Protein AF-A0AAV9Z6P8-F1 (afdb_monomer)

Structure (mmCIF, N/CA/C/O backbone):
data_AF-A0AAV9Z6P8-F1
#
_entry.id   AF-A0AAV9Z6P8-F1
#
loop_
_atom_site.group_PDB
_atom_site.id
_atom_site.type_symbol
_atom_site.label_atom_id
_atom_site.label_alt_id
_atom_site.label_comp_id
_atom_site.label_asym_id
_atom_site.label_entity_id
_atom_site.label_seq_id
_atom_site.pdbx_PDB_ins_code
_atom_site.Cartn_x
_atom_site.Cartn_y
_atom_site.Cartn_z
_atom_site.occupancy
_atom_site.B_iso_or_equiv
_atom_site.auth_seq_id
_atom_site.auth_comp_id
_atom_site.auth_asym_id
_atom_site.auth_atom_id
_atom_site.pdbx_PDB_model_num
ATOM 1 N N . MET A 1 1 ? 84.565 -21.791 -7.254 1.00 45.88 1 MET A N 1
ATOM 2 C CA . MET A 1 1 ? 83.279 -21.639 -7.971 1.00 45.88 1 MET A CA 1
ATOM 3 C C . MET A 1 1 ? 82.203 -22.274 -7.109 1.00 45.88 1 MET A C 1
ATOM 5 O O . MET A 1 1 ? 82.264 -23.477 -6.904 1.00 45.88 1 MET A O 1
ATOM 9 N N . ALA A 1 2 ? 81.312 -21.475 -6.521 1.00 50.41 2 ALA A N 1
ATOM 10 C CA . ALA A 1 2 ? 80.210 -21.959 -5.685 1.00 50.41 2 ALA A CA 1
ATOM 11 C C . ALA A 1 2 ? 78.886 -21.803 -6.459 1.00 50.41 2 ALA A C 1
ATOM 13 O O . ALA A 1 2 ? 78.699 -20.752 -7.077 1.00 50.41 2 ALA A O 1
ATOM 14 N N . PRO A 1 3 ? 77.992 -22.809 -6.476 1.00 61.09 3 PRO A N 1
ATOM 15 C CA . PRO A 1 3 ? 76.691 -22.685 -7.125 1.00 61.09 3 PRO A CA 1
ATOM 16 C C . PRO A 1 3 ? 75.755 -21.805 -6.281 1.00 61.09 3 PRO A C 1
ATOM 18 O O . PRO A 1 3 ? 75.630 -21.996 -5.072 1.00 61.09 3 PRO A O 1
ATOM 21 N N . GLY A 1 4 ? 75.134 -20.811 -6.922 1.00 62.66 4 GLY A N 1
ATOM 22 C CA . GLY A 1 4 ? 74.198 -19.881 -6.288 1.00 62.66 4 GLY A CA 1
ATOM 23 C C . GLY A 1 4 ? 72.867 -20.543 -5.896 1.00 62.66 4 GLY A C 1
ATOM 24 O O . GLY A 1 4 ? 72.496 -21.565 -6.478 1.00 62.66 4 GLY A O 1
ATOM 25 N N . PRO A 1 5 ? 72.141 -19.980 -4.912 1.00 63.19 5 PRO A N 1
ATOM 26 C CA . PRO A 1 5 ? 70.903 -20.560 -4.406 1.00 63.19 5 PRO A CA 1
ATOM 27 C C . PRO A 1 5 ? 69.799 -20.519 -5.471 1.00 63.19 5 PRO A C 1
ATOM 29 O O . PRO A 1 5 ? 69.531 -19.484 -6.081 1.00 63.19 5 PRO A O 1
ATOM 32 N N . GLY A 1 6 ? 69.167 -21.673 -5.696 1.00 57.84 6 GLY A N 1
ATOM 33 C CA . GLY A 1 6 ? 68.051 -21.832 -6.621 1.00 57.84 6 GLY A CA 1
ATOM 34 C C . GLY A 1 6 ? 66.805 -21.094 -6.134 1.00 57.84 6 GLY A C 1
ATOM 35 O O . GLY A 1 6 ? 66.350 -21.295 -5.010 1.00 57.84 6 GLY A O 1
ATOM 36 N N . TYR A 1 7 ? 66.236 -20.258 -6.999 1.00 61.47 7 TYR A N 1
ATOM 37 C CA . TYR A 1 7 ? 64.925 -19.655 -6.789 1.00 61.47 7 TYR A CA 1
ATOM 38 C C . TYR A 1 7 ? 63.840 -20.716 -7.008 1.00 61.47 7 TYR A C 1
ATOM 40 O O . TYR A 1 7 ? 63.589 -21.130 -8.139 1.00 61.47 7 TYR A O 1
ATOM 48 N N . ALA A 1 8 ? 63.190 -21.158 -5.931 1.00 68.19 8 ALA A N 1
ATOM 49 C CA . ALA A 1 8 ? 61.944 -21.909 -6.032 1.00 68.19 8 ALA A CA 1
ATOM 50 C C . ALA A 1 8 ? 60.782 -20.927 -6.298 1.00 68.19 8 ALA A C 1
ATOM 52 O O . ALA A 1 8 ? 60.693 -19.902 -5.615 1.00 68.19 8 ALA A O 1
ATOM 53 N N . PRO A 1 9 ? 59.897 -21.196 -7.275 1.00 69.88 9 PRO A N 1
ATOM 54 C CA . PRO A 1 9 ? 58.762 -20.326 -7.557 1.00 69.88 9 PRO A CA 1
ATOM 55 C C . PRO A 1 9 ? 57.730 -20.362 -6.414 1.00 69.88 9 PRO A C 1
ATOM 57 O O . PRO A 1 9 ? 57.556 -21.402 -5.770 1.00 69.88 9 PRO A O 1
ATOM 60 N N . PRO A 1 10 ? 57.019 -19.248 -6.160 1.00 62.16 10 PRO A N 1
ATOM 61 C CA . PRO A 1 10 ? 56.003 -19.185 -5.119 1.00 62.16 10 PRO A CA 1
ATOM 62 C C . PRO A 1 10 ? 54.834 -20.121 -5.443 1.00 62.16 10 PRO A C 1
ATOM 64 O O . PRO A 1 10 ? 54.220 -20.047 -6.508 1.00 62.16 10 PRO A O 1
ATOM 67 N N . GLN A 1 11 ? 54.521 -21.001 -4.494 1.00 59.66 11 GLN A N 1
ATOM 68 C CA . GLN A 1 11 ? 53.322 -21.833 -4.506 1.00 59.66 11 GLN A CA 1
ATOM 69 C C . GLN A 1 11 ? 52.095 -20.922 -4.375 1.00 59.66 11 GLN A C 1
ATOM 71 O O . GLN A 1 11 ? 51.865 -20.326 -3.322 1.00 59.66 11 GLN A O 1
ATOM 76 N N . TYR A 1 12 ? 51.305 -20.799 -5.443 1.00 51.62 12 TYR A N 1
ATOM 77 C CA . TYR A 1 12 ? 49.987 -20.173 -5.371 1.00 51.62 12 TYR A CA 1
ATOM 78 C C . TYR A 1 12 ? 49.068 -21.076 -4.542 1.00 51.62 12 TYR A C 1
ATOM 80 O O . TYR A 1 12 ? 48.555 -22.086 -5.025 1.00 51.62 12 TYR A O 1
ATOM 88 N N . ILE A 1 13 ? 48.860 -20.712 -3.276 1.00 66.00 13 ILE A N 1
ATOM 89 C CA . ILE A 1 13 ? 47.800 -21.287 -2.450 1.00 66.00 13 ILE A CA 1
ATOM 90 C C . ILE A 1 13 ? 46.469 -20.982 -3.140 1.00 66.00 13 ILE A C 1
ATOM 92 O O . ILE A 1 13 ? 46.035 -19.834 -3.233 1.00 66.00 13 ILE A O 1
ATOM 96 N N . SER A 1 14 ? 45.820 -22.034 -3.632 1.00 57.38 14 SER A N 1
ATOM 97 C CA . SER A 1 14 ? 44.435 -21.986 -4.088 1.00 57.38 14 SER A CA 1
ATOM 98 C C . SER A 1 14 ? 43.547 -21.854 -2.853 1.00 57.38 14 SER A C 1
ATOM 100 O O . SER A 1 14 ? 43.146 -22.855 -2.264 1.00 57.38 14 SER A O 1
ATOM 102 N N . GLN A 1 15 ? 43.291 -20.623 -2.404 1.00 63.50 15 GLN A N 1
ATOM 103 C CA . GLN A 1 15 ? 42.272 -20.395 -1.382 1.00 63.50 15 GLN A CA 1
ATOM 104 C C . GLN A 1 15 ? 40.911 -20.832 -1.948 1.00 63.50 15 GLN A C 1
ATOM 106 O O . GLN A 1 15 ? 40.521 -20.348 -3.017 1.00 63.50 15 GLN A O 1
ATOM 111 N N . PRO A 1 16 ? 40.168 -21.724 -1.269 1.00 59.66 16 PRO A N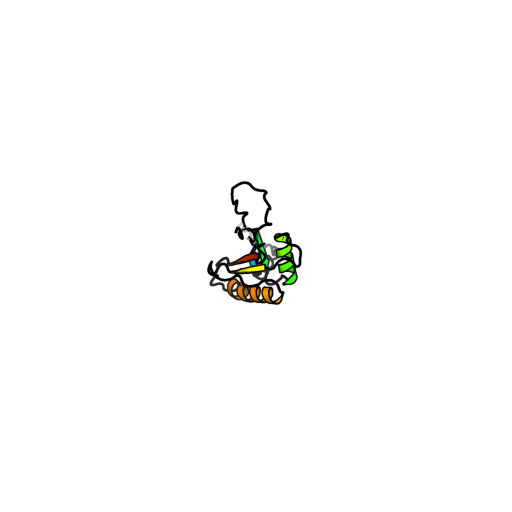 1
ATOM 112 C CA . PRO A 1 16 ? 38.786 -21.986 -1.631 1.00 59.66 16 PRO A CA 1
ATOM 113 C C . PRO A 1 16 ? 38.010 -20.678 -1.465 1.00 59.66 16 PRO A C 1
ATOM 115 O O . PRO A 1 16 ? 37.926 -20.129 -0.366 1.00 59.66 16 PRO A O 1
ATOM 118 N N . ARG A 1 17 ? 37.484 -20.147 -2.576 1.00 57.25 17 ARG A N 1
ATOM 119 C CA . ARG A 1 17 ? 36.539 -19.025 -2.559 1.00 57.25 17 ARG A CA 1
ATOM 120 C C . ARG A 1 17 ? 35.417 -19.389 -1.588 1.00 57.25 17 ARG A C 1
ATOM 122 O O . ARG A 1 17 ? 34.688 -20.348 -1.834 1.00 57.25 17 ARG A O 1
ATOM 129 N N . GLY A 1 18 ? 35.303 -18.640 -0.494 1.00 55.03 18 GLY A N 1
ATOM 130 C CA . GLY A 1 18 ? 34.142 -18.722 0.385 1.00 55.03 18 GLY A CA 1
ATOM 131 C C . GLY A 1 18 ? 32.846 -18.483 -0.404 1.00 55.03 18 GLY A C 1
ATOM 132 O O . GLY A 1 18 ? 32.894 -17.919 -1.504 1.00 55.03 18 GLY A O 1
ATOM 133 N N . PRO A 1 19 ? 31.693 -18.927 0.122 1.00 61.06 19 PRO A N 1
ATOM 134 C CA . PRO A 1 19 ? 30.406 -18.733 -0.530 1.00 61.06 19 PRO A CA 1
ATOM 135 C C . PRO A 1 19 ? 30.206 -17.247 -0.841 1.00 61.06 19 PRO A C 1
ATOM 137 O O . PRO A 1 19 ? 30.273 -16.390 0.039 1.00 61.06 19 PRO A O 1
ATOM 140 N N . ILE A 1 20 ? 30.014 -16.956 -2.126 1.00 61.75 20 ILE A N 1
ATOM 141 C CA . ILE A 1 20 ? 29.650 -15.633 -2.632 1.00 61.75 20 ILE A CA 1
ATOM 142 C C . ILE A 1 20 ? 28.390 -15.206 -1.861 1.00 61.75 20 ILE A C 1
ATOM 144 O O . ILE A 1 20 ? 27.467 -16.021 -1.785 1.00 61.75 20 ILE A O 1
ATOM 148 N N . PRO A 1 21 ? 28.314 -13.989 -1.284 1.00 54.38 21 PRO A N 1
ATOM 149 C CA . PRO A 1 21 ? 27.070 -13.515 -0.697 1.00 54.38 21 PRO A CA 1
ATOM 150 C C . PRO A 1 21 ? 26.009 -13.567 -1.790 1.00 54.38 21 PRO A C 1
ATOM 152 O O . PRO A 1 21 ? 26.161 -12.956 -2.850 1.00 54.38 21 PRO A O 1
ATOM 155 N N . SER A 1 22 ? 24.991 -14.391 -1.560 1.00 51.56 22 SER A N 1
ATOM 156 C CA . SER A 1 22 ? 23.890 -14.630 -2.475 1.00 51.56 22 SER A CA 1
ATOM 157 C C . SER A 1 22 ? 23.385 -13.285 -2.980 1.00 51.56 22 SER A C 1
ATOM 159 O O . SER A 1 22 ? 22.975 -12.439 -2.189 1.00 51.56 22 SER A O 1
ATOM 161 N N . SER A 1 23 ? 23.447 -13.083 -4.295 1.00 52.84 23 SER A N 1
ATOM 162 C CA . SER A 1 23 ? 22.756 -12.004 -4.994 1.00 52.84 23 SER A CA 1
ATOM 163 C C . SER A 1 23 ? 21.256 -12.213 -4.794 1.00 52.84 23 SER A C 1
ATOM 165 O O . SER A 1 23 ? 20.572 -12.754 -5.664 1.00 52.84 23 SER A O 1
ATOM 167 N N . GLN A 1 24 ? 20.750 -11.852 -3.618 1.00 50.28 24 GLN A N 1
ATOM 168 C CA . GLN A 1 24 ? 19.327 -11.771 -3.370 1.00 50.28 24 GLN A CA 1
ATOM 169 C C . GLN A 1 24 ? 18.808 -10.705 -4.342 1.00 50.28 24 GLN A C 1
ATOM 171 O O . GLN A 1 24 ? 19.376 -9.606 -4.385 1.00 50.28 24 GLN A O 1
ATOM 176 N N . PRO A 1 25 ? 17.829 -11.031 -5.205 1.00 57.84 25 PRO A N 1
ATOM 177 C CA . PRO A 1 25 ? 17.264 -10.039 -6.106 1.00 57.84 25 PRO A CA 1
ATOM 178 C C . PRO A 1 25 ? 16.813 -8.835 -5.272 1.00 57.84 25 PRO A C 1
ATOM 180 O O . PRO A 1 25 ? 16.377 -9.035 -4.135 1.00 57.84 25 PRO A O 1
ATOM 183 N N . PRO A 1 26 ? 16.953 -7.601 -5.787 1.00 62.44 26 PRO A N 1
ATOM 184 C CA . PRO A 1 26 ? 16.544 -6.413 -5.055 1.00 62.44 26 PRO A CA 1
ATOM 185 C C . PRO A 1 26 ? 15.050 -6.533 -4.754 1.00 62.44 26 PRO A C 1
ATOM 187 O O . PRO A 1 26 ? 14.222 -6.353 -5.642 1.00 62.44 26 PRO A O 1
ATOM 190 N N . SER A 1 27 ? 14.717 -6.904 -3.519 1.00 70.44 27 SER A N 1
ATOM 191 C CA . SER A 1 27 ? 13.343 -6.936 -3.042 1.00 70.44 27 SER A CA 1
ATOM 192 C C . SER A 1 27 ? 12.831 -5.506 -3.053 1.00 70.44 27 SER A C 1
ATOM 194 O O . SER A 1 27 ? 13.461 -4.632 -2.451 1.00 70.44 27 SER A O 1
ATOM 196 N N . LEU A 1 28 ? 11.723 -5.250 -3.747 1.00 81.56 28 LEU A N 1
ATOM 197 C CA . LEU A 1 28 ? 11.104 -3.934 -3.731 1.00 81.56 28 LEU A CA 1
ATOM 198 C C . LEU A 1 28 ? 10.486 -3.726 -2.350 1.00 81.56 28 LEU A C 1
ATOM 200 O O . LEU A 1 28 ? 9.457 -4.311 -2.012 1.00 81.56 28 LEU A O 1
ATOM 204 N N . GLN A 1 29 ? 11.169 -2.937 -1.530 1.00 84.00 29 GLN A N 1
ATOM 205 C CA . GLN A 1 29 ? 10.723 -2.585 -0.193 1.00 84.00 29 GLN A CA 1
ATOM 206 C C . GLN A 1 29 ? 9.909 -1.296 -0.254 1.00 84.00 29 GLN A C 1
ATOM 208 O O . GLN A 1 29 ? 10.339 -0.305 -0.845 1.00 84.00 29 GLN A O 1
ATOM 213 N N . LEU A 1 30 ? 8.724 -1.338 0.341 1.00 85.62 30 LEU A N 1
ATOM 214 C CA . LEU A 1 30 ? 7.832 -0.207 0.519 1.00 85.62 30 LEU A CA 1
ATOM 215 C C . LEU A 1 30 ? 7.733 0.102 2.013 1.00 85.62 30 LEU A C 1
ATOM 217 O O . LEU A 1 30 ? 7.358 -0.768 2.802 1.00 85.62 30 LEU A O 1
ATOM 221 N N . ASP A 1 31 ? 8.037 1.344 2.380 1.00 86.69 31 ASP A N 1
ATOM 222 C CA . ASP A 1 31 ? 7.858 1.837 3.743 1.00 86.69 31 ASP A CA 1
ATOM 223 C C . ASP A 1 31 ? 6.368 2.131 3.968 1.00 86.69 31 ASP A C 1
ATOM 225 O O . ASP A 1 31 ? 5.783 2.996 3.320 1.00 86.69 31 ASP A O 1
ATOM 229 N N . VAL A 1 32 ? 5.725 1.404 4.875 1.00 87.06 32 VAL A N 1
ATOM 230 C CA . VAL A 1 32 ? 4.293 1.526 5.173 1.00 87.06 32 VAL A CA 1
ATOM 231 C C . VAL A 1 32 ? 4.139 2.198 6.528 1.00 87.06 32 VAL A C 1
ATOM 233 O O . VAL A 1 32 ? 4.443 1.622 7.567 1.00 87.06 32 VAL A O 1
ATOM 236 N N . HIS A 1 33 ? 3.685 3.443 6.522 1.00 87.19 33 HIS A N 1
ATOM 237 C CA . HIS A 1 33 ? 3.435 4.228 7.720 1.00 87.19 33 HIS A CA 1
ATOM 238 C C . HIS A 1 33 ? 2.034 3.924 8.232 1.00 87.19 33 HIS A C 1
ATOM 240 O O . HIS A 1 33 ? 1.043 4.292 7.607 1.00 87.19 33 HIS A O 1
ATOM 246 N N . VAL A 1 34 ? 1.957 3.267 9.381 1.00 82.12 34 VAL A N 1
ATOM 247 C CA . VAL A 1 34 ? 0.701 2.925 10.042 1.00 82.12 34 VAL A CA 1
ATOM 248 C C . VAL A 1 34 ? 0.553 3.794 11.292 1.00 82.12 34 VAL A C 1
ATOM 250 O O . VAL A 1 34 ? 1.469 3.803 12.124 1.00 82.12 34 VAL A O 1
ATOM 253 N N . PRO A 1 35 ? -0.553 4.541 11.458 1.00 72.31 35 PRO A N 1
ATOM 254 C CA . PRO A 1 35 ? -0.829 5.239 12.704 1.00 72.31 35 PRO A CA 1
ATOM 255 C C . PRO A 1 35 ? -0.859 4.201 13.826 1.00 72.31 35 PRO A C 1
ATOM 257 O O . PRO A 1 35 ? -1.488 3.153 13.693 1.00 72.31 35 PRO A O 1
ATOM 260 N N . GLY A 1 36 ? -0.098 4.455 14.893 1.00 63.34 36 GLY A N 1
ATOM 261 C CA . GLY A 1 36 ? -0.066 3.557 16.046 1.00 63.34 36 GLY A CA 1
ATOM 262 C C . GLY A 1 36 ? -1.463 3.373 16.651 1.00 63.34 36 GLY A C 1
ATOM 263 O O . GLY A 1 36 ? -2.359 4.169 16.348 1.00 63.34 36 GLY A O 1
ATOM 264 N N . PRO A 1 37 ? -1.656 2.348 17.501 1.00 58.41 37 PRO A N 1
ATOM 265 C CA . PRO A 1 37 ? -2.933 2.129 18.166 1.00 58.41 37 PRO A CA 1
ATOM 266 C C . PRO A 1 37 ? -3.374 3.433 18.822 1.00 58.41 37 PRO A C 1
ATOM 268 O O . PRO A 1 37 ? -2.575 4.113 19.476 1.00 58.41 37 PRO A O 1
ATOM 271 N N . ALA A 1 38 ? -4.624 3.822 18.573 1.00 53.56 38 ALA A N 1
ATOM 272 C CA . ALA A 1 38 ? -5.211 4.998 19.184 1.00 53.56 38 ALA A CA 1
ATOM 273 C C . ALA A 1 38 ? -5.250 4.747 20.691 1.00 53.56 38 ALA A C 1
ATOM 275 O O . ALA A 1 38 ? -6.180 4.126 21.200 1.00 53.56 38 ALA A O 1
ATOM 276 N N . VAL A 1 39 ? -4.214 5.187 21.406 1.00 49.16 39 VAL A N 1
ATOM 277 C CA . VAL A 1 39 ? -4.227 5.194 22.861 1.00 49.16 39 VAL A CA 1
ATOM 278 C C . VAL A 1 39 ? -5.411 6.078 23.236 1.00 49.16 39 VAL A C 1
ATOM 280 O O . VAL A 1 39 ? -5.384 7.293 23.035 1.00 49.16 39 VAL A O 1
ATOM 283 N N . GLN A 1 40 ? -6.492 5.457 23.709 1.00 43.09 40 GLN A N 1
ATOM 284 C CA . GLN A 1 40 ? -7.587 6.146 24.377 1.00 43.09 40 GLN A CA 1
ATOM 285 C C . GLN A 1 40 ? -7.040 6.669 25.707 1.00 43.09 40 GLN A C 1
ATOM 287 O O . GLN A 1 40 ? -7.306 6.119 26.771 1.00 43.09 40 GLN A O 1
ATOM 292 N N . GLU A 1 41 ? -6.209 7.706 25.653 1.00 41.66 41 GLU A N 1
ATOM 293 C CA . GLU A 1 41 ? -5.771 8.402 26.849 1.00 41.66 41 GLU A CA 1
ATOM 294 C C . GLU A 1 41 ? -6.923 9.291 27.312 1.00 41.66 41 GLU A C 1
ATOM 296 O O . GLU A 1 41 ? -7.280 10.310 26.718 1.00 41.66 41 GLU A O 1
ATOM 301 N N . THR A 1 42 ? -7.555 8.817 28.380 1.00 43.75 42 THR A N 1
ATOM 302 C CA . THR A 1 42 ? -8.431 9.555 29.279 1.00 43.75 42 THR A CA 1
ATOM 303 C C . THR A 1 42 ? -7.967 11.000 29.446 1.00 43.75 42 THR A C 1
ATOM 305 O O . THR A 1 42 ? -6.898 11.250 29.992 1.00 43.75 42 THR A O 1
ATOM 308 N N . ALA A 1 43 ? -8.798 11.929 28.971 1.00 45.47 43 ALA A N 1
ATOM 309 C CA . ALA A 1 43 ? -8.878 13.340 29.336 1.00 45.47 43 ALA A CA 1
ATOM 310 C C . ALA A 1 43 ? -7.718 13.890 30.193 1.00 45.47 43 ALA A C 1
ATOM 312 O O . ALA A 1 43 ? -7.844 13.920 31.410 1.00 45.47 43 ALA A O 1
ATOM 313 N N . THR A 1 44 ? -6.637 14.386 29.580 1.00 44.09 44 THR A N 1
ATOM 314 C CA . THR A 1 44 ? -5.913 15.608 29.996 1.00 44.09 44 THR A CA 1
ATOM 315 C C . THR A 1 44 ? -4.960 16.040 28.870 1.00 44.09 44 THR A C 1
ATOM 317 O O . THR A 1 44 ? -3.937 15.424 28.620 1.00 44.09 44 THR A O 1
ATOM 320 N N . THR A 1 45 ? -5.330 17.116 28.179 1.00 48.38 45 THR A N 1
ATOM 321 C CA . THR A 1 45 ? -4.462 18.169 27.622 1.00 48.38 45 THR A CA 1
ATOM 322 C C . THR A 1 45 ? -3.008 17.813 27.254 1.00 48.38 45 THR A C 1
ATOM 324 O O . THR A 1 45 ? -2.088 18.227 27.947 1.00 48.38 45 THR A O 1
ATOM 327 N N . GLN A 1 46 ? -2.786 17.155 26.113 1.00 41.12 46 GLN A N 1
ATOM 328 C CA . GLN A 1 46 ? -1.749 17.478 25.111 1.00 41.12 46 GLN A CA 1
ATOM 329 C C . GLN A 1 46 ? -1.800 16.415 24.010 1.00 41.12 46 GLN A C 1
ATOM 331 O O . GLN A 1 46 ? -1.695 15.225 24.280 1.00 41.12 46 GLN A O 1
ATOM 336 N N . ALA A 1 47 ? -1.985 16.844 22.760 1.00 43.81 47 ALA A N 1
ATOM 337 C CA . ALA A 1 47 ? -1.924 15.971 21.593 1.00 43.81 47 ALA A CA 1
ATOM 338 C C . ALA A 1 47 ? -0.473 15.513 21.377 1.00 43.81 47 ALA A C 1
ATOM 340 O O . ALA A 1 47 ? 0.255 16.069 20.555 1.00 43.81 47 ALA A O 1
ATOM 341 N N . THR A 1 48 ? -0.030 14.528 22.153 1.00 43.91 48 THR A N 1
ATOM 342 C CA . THR A 1 48 ? 1.235 13.841 21.917 1.00 43.91 48 THR A CA 1
ATOM 343 C C . THR A 1 48 ? 1.028 12.977 20.684 1.00 43.91 48 THR A C 1
ATOM 345 O O . THR A 1 48 ? 0.439 11.902 20.752 1.00 43.91 48 THR A O 1
ATOM 348 N N . ALA A 1 49 ? 1.431 13.496 19.523 1.00 52.38 49 ALA A N 1
ATOM 349 C CA . ALA A 1 49 ? 1.401 12.756 18.272 1.00 52.38 49 ALA A CA 1
ATOM 350 C C . ALA A 1 49 ? 2.272 11.503 18.429 1.00 52.38 49 ALA A C 1
ATOM 352 O O . ALA A 1 49 ? 3.501 11.588 18.396 1.00 52.38 49 ALA A O 1
ATOM 353 N N . VAL A 1 50 ? 1.639 10.349 18.643 1.00 57.16 50 VAL A N 1
ATOM 354 C CA . VAL A 1 50 ? 2.329 9.060 18.618 1.00 57.16 50 VAL A CA 1
ATOM 355 C C . VAL A 1 50 ? 2.947 8.923 17.224 1.00 57.16 50 VAL A C 1
ATOM 357 O O . VAL A 1 50 ? 2.222 9.048 16.231 1.00 57.16 50 VAL A O 1
ATOM 360 N N . PRO A 1 51 ? 4.274 8.735 17.111 1.00 61.94 51 PRO A N 1
ATOM 361 C CA . PRO A 1 51 ? 4.909 8.625 15.810 1.00 61.94 51 PRO A CA 1
ATOM 362 C C . PRO A 1 51 ? 4.327 7.417 15.058 1.00 61.94 51 PRO A C 1
ATOM 364 O O . PRO A 1 51 ? 4.148 6.354 15.665 1.00 61.94 51 PRO A O 1
ATOM 367 N N . PRO A 1 52 ? 4.016 7.552 13.756 1.00 67.81 52 PRO A N 1
ATOM 368 C CA . PRO A 1 52 ? 3.524 6.434 12.962 1.00 67.81 52 PRO A CA 1
ATOM 369 C C . PRO A 1 52 ? 4.554 5.302 12.977 1.00 67.81 52 PRO A C 1
ATOM 371 O O . PRO A 1 52 ? 5.760 5.539 12.870 1.00 67.81 52 PRO A O 1
ATOM 374 N N . THR A 1 53 ? 4.086 4.060 13.117 1.00 80.56 53 THR A N 1
ATOM 375 C CA . THR A 1 53 ? 4.973 2.906 12.970 1.00 80.56 53 THR A CA 1
ATOM 376 C C . THR A 1 53 ? 5.292 2.725 11.495 1.00 80.56 53 THR A C 1
ATOM 378 O O . THR A 1 53 ? 4.385 2.632 10.675 1.00 80.56 53 THR A O 1
ATOM 381 N N . VAL A 1 54 ? 6.576 2.607 11.173 1.00 83.25 54 VAL A N 1
ATOM 382 C CA . VAL A 1 54 ? 7.038 2.239 9.835 1.00 83.25 54 VAL A CA 1
ATOM 383 C C . VAL A 1 54 ? 7.145 0.717 9.752 1.00 83.25 54 VAL A C 1
ATOM 385 O O . VAL A 1 54 ? 7.881 0.100 10.521 1.00 83.25 54 VAL A O 1
ATOM 388 N N . LEU A 1 55 ? 6.392 0.112 8.838 1.00 84.31 55 LEU A N 1
ATOM 389 C CA . LEU A 1 55 ? 6.481 -1.295 8.466 1.00 84.31 55 LEU A CA 1
ATOM 390 C C . LEU A 1 55 ? 7.184 -1.396 7.114 1.00 84.31 55 LEU A C 1
ATOM 392 O O . LEU A 1 55 ? 6.694 -0.880 6.117 1.00 84.31 55 LEU A O 1
ATOM 396 N N . GLU A 1 56 ? 8.314 -2.085 7.067 1.00 85.19 56 GLU A N 1
ATOM 397 C CA . GLU A 1 56 ? 9.012 -2.355 5.812 1.00 85.19 56 GLU A CA 1
ATOM 398 C C . GLU A 1 56 ? 8.398 -3.598 5.158 1.00 85.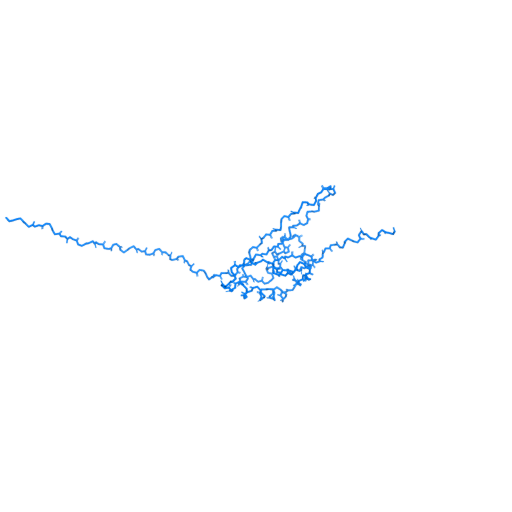19 56 GLU A C 1
ATOM 400 O O . GLU A 1 56 ? 8.457 -4.704 5.706 1.00 85.19 56 GLU A O 1
ATOM 405 N N . ILE A 1 57 ? 7.756 -3.422 4.002 1.00 86.00 57 ILE A N 1
ATOM 406 C CA . ILE A 1 57 ? 7.029 -4.495 3.322 1.00 86.00 57 ILE A CA 1
ATOM 407 C C . ILE A 1 57 ? 7.640 -4.767 1.952 1.00 86.00 57 ILE A C 1
ATOM 409 O O . ILE A 1 57 ? 7.773 -3.878 1.118 1.00 86.00 57 ILE A O 1
ATOM 413 N N . SER A 1 58 ? 7.990 -6.032 1.705 1.00 85.12 58 SER A N 1
ATOM 414 C CA . SER A 1 58 ? 8.467 -6.490 0.397 1.00 85.12 58 SER A CA 1
ATOM 415 C C . SER A 1 58 ? 7.283 -6.792 -0.520 1.00 85.12 58 SER A C 1
ATOM 417 O O . SER A 1 58 ? 6.680 -7.858 -0.401 1.00 85.12 58 SER A O 1
ATOM 419 N N . ILE A 1 59 ? 6.963 -5.880 -1.442 1.00 84.19 59 ILE A N 1
ATOM 420 C CA . ILE A 1 59 ? 5.777 -5.999 -2.314 1.00 84.19 59 ILE A CA 1
ATOM 421 C C . ILE A 1 59 ? 5.849 -7.185 -3.289 1.00 84.19 59 ILE A C 1
ATOM 423 O O . ILE A 1 59 ? 4.824 -7.624 -3.794 1.00 84.19 59 ILE A O 1
ATOM 427 N N . ASP A 1 60 ? 7.041 -7.735 -3.540 1.00 81.69 60 ASP A N 1
ATOM 428 C CA . ASP A 1 60 ? 7.214 -8.907 -4.410 1.00 81.69 60 ASP A CA 1
ATOM 429 C C . ASP A 1 60 ? 6.937 -10.246 -3.707 1.00 81.69 60 ASP A C 1
ATOM 431 O O . ASP A 1 60 ? 6.809 -11.265 -4.383 1.00 81.69 60 ASP A O 1
ATOM 435 N N . ASN A 1 61 ? 6.889 -10.270 -2.370 1.00 84.19 61 ASN A N 1
ATOM 436 C CA . ASN A 1 61 ? 6.856 -11.512 -1.588 1.00 84.19 61 ASN A CA 1
ATOM 437 C C . ASN A 1 61 ? 5.798 -11.516 -0.474 1.00 84.19 61 ASN A C 1
ATOM 439 O O . ASN A 1 61 ? 5.881 -12.316 0.456 1.00 84.19 61 ASN A O 1
ATOM 443 N N . ILE A 1 62 ? 4.833 -10.599 -0.526 1.00 86.56 62 ILE A N 1
ATOM 444 C CA . ILE A 1 62 ? 3.723 -10.550 0.425 1.00 86.56 62 ILE A CA 1
ATOM 445 C C . ILE A 1 62 ? 2.407 -10.802 -0.306 1.00 86.56 62 ILE A C 1
ATOM 447 O O . ILE A 1 62 ? 2.137 -10.194 -1.342 1.00 86.56 62 ILE A O 1
ATOM 451 N N . ALA A 1 63 ? 1.587 -11.702 0.236 1.00 87.94 63 ALA A N 1
ATOM 452 C CA . ALA A 1 63 ? 0.217 -11.847 -0.226 1.00 87.94 63 ALA A CA 1
ATOM 453 C C . ALA A 1 63 ? -0.598 -10.609 0.195 1.00 87.94 63 ALA A C 1
ATOM 455 O O . ALA A 1 63 ? -0.363 -10.062 1.276 1.00 87.94 63 ALA A O 1
ATOM 456 N N . PRO A 1 64 ? -1.571 -10.147 -0.605 1.00 85.88 64 PRO A N 1
ATOM 457 C CA . PRO A 1 64 ? -2.345 -8.966 -0.231 1.00 85.88 64 PRO A CA 1
ATOM 458 C C . PRO A 1 64 ? -3.171 -9.170 1.054 1.00 85.88 64 PRO A C 1
ATOM 460 O O . PRO A 1 64 ? -3.353 -8.232 1.827 1.00 85.88 64 PRO A O 1
ATOM 463 N N . GLU A 1 65 ? -3.610 -10.402 1.323 1.00 86.19 65 GLU A N 1
ATOM 464 C CA . GLU A 1 65 ? -4.278 -10.781 2.576 1.00 86.19 65 GLU A CA 1
ATOM 465 C C . GLU A 1 65 ? -3.347 -10.619 3.787 1.00 86.19 65 GLU A C 1
ATOM 467 O O . GLU A 1 65 ? -3.706 -9.963 4.765 1.00 86.19 65 GLU A O 1
ATOM 472 N N . ASP A 1 66 ? -2.113 -11.127 3.692 1.00 87.56 66 ASP A N 1
ATOM 473 C CA . ASP A 1 66 ? -1.094 -10.977 4.739 1.00 87.56 66 ASP A CA 1
ATOM 474 C C . ASP A 1 66 ? -0.747 -9.507 4.988 1.00 87.56 66 ASP A C 1
ATOM 476 O O . ASP A 1 66 ? -0.463 -9.103 6.117 1.00 87.56 66 ASP A O 1
ATOM 480 N N . PHE A 1 67 ? -0.748 -8.693 3.931 1.00 88.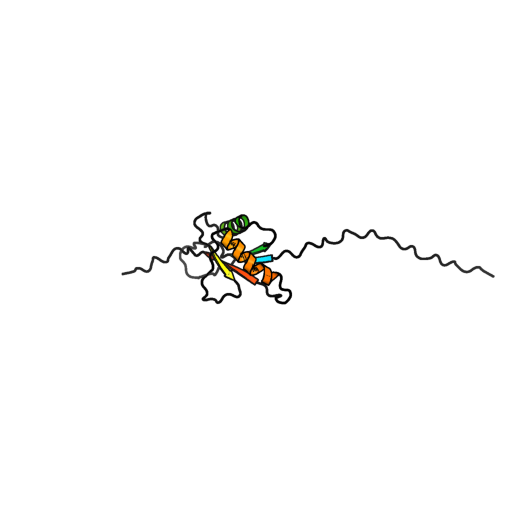00 67 PHE A N 1
ATOM 481 C CA . PHE A 1 67 ? -0.516 -7.258 4.033 1.00 88.00 67 PHE A CA 1
ATOM 482 C C . PHE A 1 67 ? -1.601 -6.572 4.868 1.00 88.00 67 PHE A C 1
ATOM 484 O O . PHE A 1 67 ? -1.272 -5.853 5.814 1.00 88.00 67 PHE A O 1
ATOM 491 N N . LEU A 1 68 ? -2.877 -6.835 4.568 1.00 85.56 68 LEU A N 1
ATOM 492 C CA . LEU A 1 68 ? -3.998 -6.297 5.341 1.00 85.56 68 LEU A CA 1
ATOM 493 C C . LEU A 1 68 ? -3.975 -6.806 6.781 1.00 85.56 68 LEU A C 1
ATOM 495 O O . LEU A 1 68 ? -4.055 -5.996 7.700 1.00 85.56 68 LEU A O 1
ATOM 499 N N . ALA A 1 69 ? -3.760 -8.107 6.991 1.00 85.06 69 ALA A N 1
ATOM 500 C CA . ALA A 1 69 ? -3.678 -8.697 8.324 1.00 85.06 69 ALA A CA 1
ATOM 501 C C . ALA A 1 69 ? -2.570 -8.052 9.173 1.00 85.06 69 ALA A C 1
ATOM 503 O O . ALA A 1 69 ? -2.787 -7.730 10.339 1.00 85.06 69 ALA A O 1
ATOM 504 N N . ARG A 1 70 ? -1.389 -7.786 8.594 1.00 86.81 70 ARG A N 1
ATOM 505 C CA . ARG A 1 70 ? -0.293 -7.089 9.294 1.00 86.81 70 ARG A CA 1
ATOM 506 C C . ARG A 1 70 ? -0.649 -5.654 9.656 1.00 86.81 70 ARG A C 1
ATOM 508 O O . ARG A 1 70 ? -0.279 -5.196 10.735 1.00 86.81 70 ARG A O 1
ATOM 515 N N . ILE A 1 71 ? -1.336 -4.944 8.766 1.00 85.69 71 ILE A N 1
ATOM 516 C CA . ILE A 1 71 ? -1.771 -3.569 9.012 1.00 85.69 71 ILE A CA 1
ATOM 517 C C . ILE A 1 71 ? -2.848 -3.537 10.105 1.00 85.69 71 ILE A C 1
ATOM 519 O O . ILE A 1 71 ? -2.701 -2.779 11.063 1.00 85.69 71 ILE A O 1
ATOM 523 N N . CYS A 1 72 ? -3.878 -4.382 10.011 1.00 82.44 72 CYS A N 1
ATOM 524 C CA . CYS A 1 72 ? -4.938 -4.511 11.015 1.00 82.44 72 CYS A CA 1
ATOM 525 C C . CYS A 1 72 ? -4.370 -4.898 12.383 1.00 82.44 72 CYS A C 1
ATOM 527 O O . CYS A 1 72 ? -4.620 -4.202 13.367 1.00 82.44 72 CYS A O 1
ATOM 529 N N . ALA A 1 73 ? -3.512 -5.924 12.429 1.00 83.69 73 ALA A N 1
ATOM 530 C CA . ALA A 1 73 ? -2.823 -6.340 13.647 1.00 83.69 73 ALA A CA 1
ATOM 531 C C . ALA A 1 73 ? -1.985 -5.206 14.249 1.00 83.69 73 ALA A C 1
ATOM 533 O O . ALA A 1 73 ? -1.890 -5.088 15.468 1.00 83.69 73 ALA A O 1
ATOM 534 N N . ARG A 1 74 ? -1.384 -4.346 13.414 1.00 82.62 74 ARG A N 1
ATOM 535 C CA . ARG A 1 74 ? -0.574 -3.227 13.901 1.00 82.62 74 ARG A CA 1
ATOM 536 C C . ARG A 1 74 ? -1.400 -2.057 14.431 1.00 82.62 74 ARG A C 1
ATOM 538 O O . ARG A 1 74 ? -0.924 -1.366 15.328 1.00 82.62 74 ARG A O 1
ATOM 545 N N . MET A 1 75 ? -2.597 -1.838 13.892 1.00 76.00 75 MET A N 1
ATOM 546 C CA . MET A 1 75 ? -3.536 -0.831 14.398 1.00 76.00 75 MET A CA 1
ATOM 547 C C . MET A 1 75 ? -4.397 -1.338 15.559 1.00 76.00 75 MET A C 1
ATOM 549 O O . MET A 1 75 ? -5.164 -0.551 16.105 1.00 76.00 75 MET A O 1
ATOM 553 N N . GLU A 1 76 ? -4.283 -2.619 15.925 1.00 76.75 76 GLU A N 1
ATOM 554 C CA . GLU A 1 76 ? -5.117 -3.273 16.943 1.00 76.75 76 GLU A CA 1
ATOM 555 C C . GLU A 1 76 ? -6.628 -3.141 16.650 1.00 76.75 76 GLU A C 1
ATOM 557 O O . GLU A 1 76 ? -7.451 -3.065 17.561 1.00 76.75 76 GLU A O 1
ATOM 562 N N . ILE A 1 77 ? -7.005 -3.109 15.365 1.00 73.12 77 ILE A N 1
ATOM 563 C CA . ILE A 1 77 ? -8.408 -3.031 14.931 1.00 73.12 77 ILE A CA 1
ATOM 564 C C . ILE A 1 77 ? -8.908 -4.453 14.638 1.00 73.12 77 ILE A C 1
ATOM 566 O O . ILE A 1 77 ? -8.206 -5.191 13.943 1.00 73.12 77 ILE A O 1
ATOM 570 N N . PRO A 1 78 ? -10.097 -4.853 15.129 1.00 69.94 78 PRO A N 1
ATOM 571 C CA . PRO A 1 78 ? -10.681 -6.146 14.793 1.00 69.94 78 PRO A CA 1
ATOM 572 C C . PRO A 1 78 ? -10.938 -6.272 13.284 1.00 69.94 78 PRO A C 1
ATOM 574 O O . PRO A 1 78 ? -11.425 -5.340 12.634 1.00 69.94 78 PRO A O 1
ATOM 577 N N . ASP A 1 79 ? -10.616 -7.446 12.737 1.00 60.59 79 ASP A N 1
ATOM 578 C CA . ASP A 1 79 ? -10.812 -7.775 11.327 1.00 60.59 79 ASP A 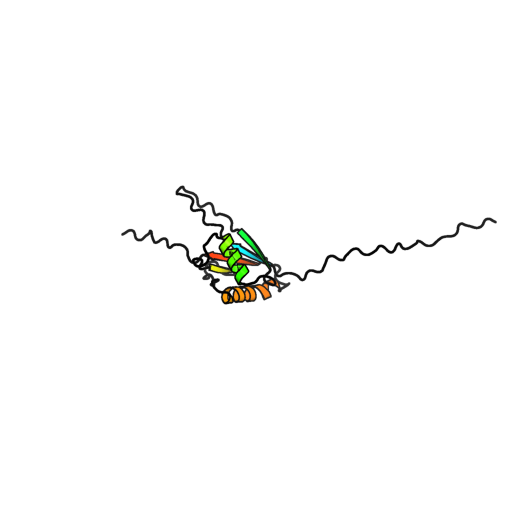CA 1
ATOM 579 C C . ASP A 1 79 ? -12.296 -7.612 10.948 1.00 60.59 79 ASP A C 1
ATOM 581 O O . ASP A 1 79 ? -13.157 -8.358 11.412 1.00 60.59 79 ASP A O 1
ATOM 585 N N . GLY A 1 80 ? -12.603 -6.602 10.127 1.00 62.78 80 GLY A N 1
ATOM 586 C CA . GLY A 1 80 ? -13.960 -6.306 9.644 1.00 62.78 80 GLY A CA 1
ATOM 587 C C . GLY A 1 80 ? -14.446 -4.876 9.896 1.00 62.78 80 GLY A C 1
ATOM 588 O O . GLY A 1 80 ? -15.224 -4.364 9.093 1.00 62.78 80 GLY A O 1
ATOM 589 N N . ASP A 1 81 ? -13.934 -4.197 10.927 1.00 64.50 81 ASP A N 1
ATOM 590 C CA . ASP A 1 81 ? -14.311 -2.804 11.236 1.00 64.50 81 ASP A CA 1
ATOM 591 C C . ASP A 1 81 ? -13.341 -1.771 10.640 1.00 64.50 81 ASP A C 1
ATOM 593 O O . ASP A 1 81 ? -13.608 -0.567 10.635 1.00 64.50 81 ASP A O 1
ATOM 597 N N . ALA A 1 82 ? -12.206 -2.223 10.104 1.00 67.88 82 ALA A N 1
ATOM 598 C CA . ALA A 1 82 ? -11.180 -1.352 9.552 1.00 67.88 82 ALA A CA 1
ATOM 599 C C . ALA A 1 82 ? -11.497 -0.969 8.090 1.00 67.88 82 ALA A C 1
ATOM 601 O O . ALA A 1 82 ? -11.221 -1.726 7.160 1.00 67.88 82 ALA A O 1
ATOM 602 N N . GLN A 1 83 ? -12.035 0.232 7.844 1.00 80.44 83 GLN A N 1
ATOM 603 C CA . GLN A 1 83 ? -11.980 0.827 6.497 1.00 80.44 83 GLN A CA 1
ATOM 604 C C . GLN A 1 83 ? -10.666 1.567 6.350 1.00 80.44 83 GLN A C 1
ATOM 606 O O . GLN A 1 83 ? -10.502 2.687 6.828 1.00 80.44 83 GLN A O 1
ATOM 611 N N . LEU A 1 84 ? -9.725 0.928 5.676 1.00 85.00 84 LEU A N 1
ATOM 612 C CA . LEU A 1 84 ? -8.410 1.494 5.462 1.00 85.00 84 LEU A CA 1
ATOM 613 C C . LEU A 1 84 ? -8.381 2.281 4.163 1.00 85.00 84 LEU A C 1
ATOM 615 O O . LEU A 1 84 ? -8.982 1.912 3.152 1.00 85.00 84 LEU A O 1
ATOM 619 N N . GLY A 1 85 ? -7.670 3.391 4.213 1.00 88.31 85 GLY A N 1
ATOM 620 C CA . GLY A 1 85 ? -7.260 4.158 3.065 1.00 88.31 85 GLY A CA 1
ATOM 621 C C . GLY A 1 85 ? -5.748 4.291 3.045 1.00 88.31 85 GLY A C 1
ATOM 622 O O . GLY A 1 85 ? -5.075 4.083 4.052 1.00 88.31 85 GLY A O 1
ATOM 623 N N . TRP A 1 86 ? -5.213 4.648 1.890 1.00 89.19 86 TRP A N 1
ATOM 624 C CA . TRP A 1 86 ? -3.800 4.883 1.706 1.00 89.19 86 TRP A CA 1
ATOM 625 C C . TRP A 1 86 ? -3.534 6.159 0.920 1.00 89.19 86 TRP A C 1
ATOM 627 O O . TRP A 1 86 ? -4.328 6.574 0.068 1.00 89.19 86 TRP A O 1
ATOM 637 N N . LYS A 1 87 ? -2.389 6.774 1.204 1.00 89.12 87 LYS A N 1
ATOM 638 C CA . LYS A 1 87 ? -1.841 7.898 0.444 1.00 89.12 87 LYS A CA 1
ATOM 639 C C . LYS A 1 87 ? -0.379 7.653 0.127 1.00 89.12 87 LYS A C 1
ATOM 641 O O . LYS A 1 87 ? 0.363 7.118 0.945 1.00 89.12 87 LYS A O 1
ATOM 646 N N . SER A 1 88 ? 0.037 8.040 -1.069 1.00 87.75 88 SER A N 1
ATOM 647 C CA . SER A 1 88 ? 1.450 8.088 -1.426 1.00 87.75 88 SER A CA 1
ATOM 648 C C . SER A 1 88 ? 2.109 9.310 -0.793 1.00 87.75 88 SER A C 1
ATOM 650 O O . SER A 1 88 ? 1.491 10.368 -0.689 1.00 87.75 88 SER A O 1
ATOM 652 N N . SER A 1 89 ? 3.401 9.218 -0.481 1.00 82.75 89 SER A N 1
ATOM 653 C CA . SER A 1 89 ? 4.222 10.374 -0.098 1.00 82.75 89 SER A CA 1
ATOM 654 C C . SER A 1 89 ? 4.243 11.510 -1.135 1.00 82.75 89 SER A C 1
ATOM 656 O O . SER A 1 89 ? 4.612 12.636 -0.810 1.00 82.75 89 SER A O 1
ATOM 658 N N . ASP A 1 90 ? 3.918 11.208 -2.397 1.00 79.88 90 ASP A N 1
ATOM 659 C CA . ASP A 1 90 ? 3.818 12.196 -3.481 1.00 79.88 90 ASP A CA 1
ATOM 660 C C . ASP A 1 90 ? 2.397 12.772 -3.655 1.00 79.88 90 ASP A C 1
ATOM 662 O O . ASP A 1 90 ? 2.240 13.743 -4.395 1.00 79.88 90 ASP A O 1
ATOM 666 N N . ASP A 1 91 ? 1.375 12.212 -2.992 1.00 79.69 91 ASP A N 1
ATOM 667 C CA . ASP A 1 91 ? 0.008 12.740 -3.069 1.00 79.69 91 ASP A CA 1
ATOM 668 C C . ASP A 1 91 ? -0.086 14.077 -2.318 1.00 79.69 91 ASP A C 1
ATOM 670 O O . ASP A 1 91 ? 0.555 14.302 -1.284 1.00 79.69 91 ASP A O 1
ATOM 674 N N . LEU A 1 92 ? -0.919 14.996 -2.812 1.00 77.19 92 LEU A N 1
ATOM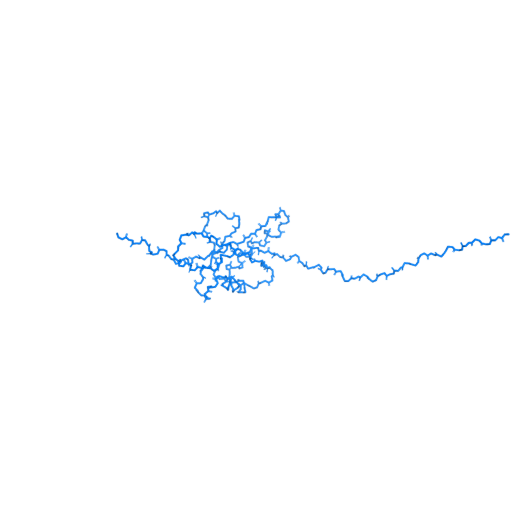 675 C CA . LEU A 1 92 ? -1.116 16.272 -2.140 1.00 77.19 92 LEU A CA 1
ATOM 676 C C . LEU A 1 92 ? -1.798 16.038 -0.791 1.00 77.19 92 LEU A C 1
ATOM 678 O O . LEU A 1 92 ? -2.660 15.172 -0.618 1.00 77.19 92 LEU A O 1
ATOM 682 N N . LYS A 1 93 ? -1.492 16.892 0.190 1.00 69.75 93 LYS A N 1
ATOM 683 C CA . LYS A 1 93 ? -2.100 16.801 1.529 1.00 69.75 93 LYS A CA 1
ATOM 684 C C . LYS A 1 93 ? -3.638 16.813 1.486 1.00 69.75 93 LYS A C 1
ATOM 686 O O . LYS A 1 93 ? -4.266 16.193 2.336 1.00 69.75 93 LYS A O 1
ATOM 691 N N . ARG A 1 94 ? -4.229 17.465 0.476 1.00 74.31 94 ARG A N 1
ATOM 692 C CA . ARG A 1 94 ? -5.682 17.572 0.258 1.00 74.31 94 ARG A CA 1
ATOM 693 C C . ARG A 1 94 ? -6.292 16.444 -0.576 1.00 74.31 94 ARG A C 1
ATOM 695 O O . ARG A 1 94 ? -7.514 16.381 -0.647 1.00 74.31 94 ARG A O 1
ATOM 702 N N . ASP A 1 95 ? -5.481 15.584 -1.190 1.00 77.56 95 ASP A N 1
ATOM 703 C CA . ASP A 1 95 ? -6.012 14.473 -1.976 1.00 77.56 95 ASP A CA 1
ATOM 704 C C . ASP A 1 95 ? -6.738 13.483 -1.070 1.00 77.56 95 ASP A C 1
ATOM 706 O O . ASP A 1 95 ? -6.300 13.205 0.057 1.00 77.56 95 ASP A O 1
ATOM 710 N N . LEU A 1 96 ? -7.862 12.973 -1.572 1.00 78.75 96 LEU A N 1
ATOM 711 C CA . LEU A 1 96 ? -8.639 11.954 -0.887 1.00 78.75 96 LEU A CA 1
ATOM 712 C C . LEU A 1 96 ? -7.809 10.667 -0.781 1.00 78.75 96 LEU A C 1
ATOM 714 O O . LEU A 1 96 ? -7.212 10.249 -1.777 1.00 78.75 96 LEU A O 1
ATOM 718 N N . PRO A 1 97 ? -7.769 10.033 0.402 1.00 83.31 97 PRO A N 1
ATOM 719 C CA . PRO A 1 97 ? -7.126 8.738 0.555 1.00 83.31 97 PRO A CA 1
ATOM 720 C C . PRO A 1 97 ? -7.797 7.706 -0.355 1.00 83.31 97 PRO A C 1
ATOM 722 O O . PRO A 1 97 ? -9.025 7.622 -0.435 1.00 83.31 97 PRO A O 1
ATOM 725 N N . LYS A 1 98 ? -6.975 6.919 -1.047 1.00 88.25 98 LYS A N 1
ATOM 726 C CA . LYS A 1 98 ? -7.433 5.809 -1.887 1.00 88.25 98 LYS A CA 1
ATOM 727 C C . LYS A 1 98 ? -7.840 4.655 -0.986 1.00 88.25 98 LYS A C 1
ATOM 729 O O . LYS A 1 98 ? -7.240 4.469 0.062 1.00 88.25 98 LYS A O 1
ATOM 734 N N . ARG A 1 99 ? -8.857 3.885 -1.359 1.00 87.69 99 ARG A N 1
ATOM 735 C CA . ARG A 1 99 ? -9.314 2.752 -0.541 1.00 87.69 99 ARG A CA 1
ATOM 736 C C . ARG A 1 99 ? -8.275 1.631 -0.501 1.00 87.69 99 ARG A C 1
ATOM 738 O O . ARG A 1 99 ? -7.514 1.462 -1.448 1.00 87.69 99 ARG A O 1
ATOM 745 N N . LEU A 1 100 ? -8.250 0.912 0.618 1.00 87.75 100 LEU A N 1
ATOM 746 C CA . LEU A 1 100 ? -7.393 -0.239 0.892 1.00 87.75 100 LEU A CA 1
ATOM 747 C C . LEU A 1 100 ? -8.185 -1.304 1.673 1.00 87.75 100 LEU A C 1
ATOM 749 O O . LEU A 1 100 ? -7.776 -1.728 2.749 1.00 87.75 100 LEU A O 1
ATOM 753 N N . SER A 1 101 ? -9.371 -1.671 1.187 1.00 79.94 101 SER A N 1
ATOM 754 C CA . SER A 1 101 ? -10.260 -2.602 1.902 1.00 79.94 101 SER A CA 1
ATOM 755 C C . SER A 1 101 ? -10.274 -3.997 1.293 1.00 79.94 101 SER A C 1
ATOM 757 O O . SER A 1 101 ? -10.622 -4.955 1.975 1.00 79.94 101 SER A O 1
ATOM 759 N N . THR A 1 102 ? -9.930 -4.113 0.013 1.00 84.81 102 THR A N 1
ATOM 760 C CA . THR A 1 102 ? -10.006 -5.366 -0.738 1.00 84.81 102 THR A CA 1
ATOM 761 C C . THR A 1 102 ? -8.640 -5.804 -1.247 1.00 84.81 102 THR A C 1
ATOM 763 O O . THR A 1 102 ? -7.701 -5.012 -1.333 1.00 84.81 102 THR A O 1
ATOM 766 N N . GLU A 1 103 ? -8.539 -7.078 -1.621 1.00 86.19 103 GLU A N 1
ATOM 767 C CA . GLU A 1 103 ? -7.342 -7.625 -2.257 1.00 86.19 103 GLU A CA 1
ATOM 768 C C . GLU A 1 103 ? -6.969 -6.850 -3.534 1.00 86.19 103 GLU A C 1
ATOM 770 O O . GLU A 1 103 ? -5.800 -6.525 -3.755 1.00 86.19 103 GLU A O 1
ATOM 775 N N . ASP A 1 104 ? -7.972 -6.503 -4.346 1.00 87.94 104 ASP A N 1
ATOM 776 C CA . ASP A 1 104 ? -7.807 -5.715 -5.569 1.00 87.94 104 ASP A CA 1
ATOM 777 C C . ASP A 1 104 ? -7.251 -4.315 -5.286 1.00 87.94 104 ASP A C 1
ATOM 779 O O . ASP A 1 104 ? -6.363 -3.854 -6.005 1.00 87.94 104 ASP A O 1
ATOM 783 N N . ASP A 1 105 ? -7.702 -3.656 -4.213 1.00 87.88 105 ASP A N 1
ATOM 784 C CA . ASP A 1 105 ? -7.179 -2.344 -3.814 1.00 87.88 105 ASP A CA 1
ATOM 785 C C . ASP A 1 105 ? -5.688 -2.415 -3.451 1.00 87.88 105 ASP A C 1
ATOM 787 O O . ASP A 1 105 ? -4.901 -1.541 -3.824 1.00 87.88 105 ASP A O 1
ATOM 791 N N . VAL A 1 106 ? -5.288 -3.466 -2.729 1.00 87.44 106 VAL A N 1
ATOM 792 C CA . VAL A 1 106 ? -3.892 -3.689 -2.328 1.00 87.44 106 VAL A CA 1
ATOM 793 C C . VAL A 1 106 ? -3.025 -3.988 -3.547 1.00 87.44 106 VAL A C 1
ATOM 795 O O . VAL A 1 106 ? -1.950 -3.405 -3.691 1.00 87.44 106 VAL A O 1
ATOM 798 N N . ARG A 1 107 ? -3.498 -4.840 -4.465 1.00 89.12 107 ARG A N 1
ATOM 799 C CA . ARG A 1 107 ? -2.801 -5.109 -5.731 1.00 89.12 107 ARG A CA 1
AT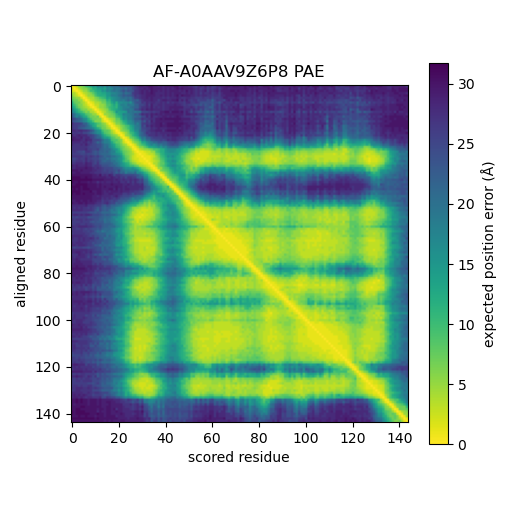OM 800 C C . ARG A 1 107 ? -2.642 -3.833 -6.555 1.00 89.12 107 ARG A C 1
ATOM 802 O O . ARG A 1 107 ? -1.539 -3.547 -7.011 1.00 89.12 107 ARG A O 1
ATOM 809 N N . ALA A 1 108 ? -3.694 -3.022 -6.671 1.00 89.44 108 ALA A N 1
ATOM 810 C CA . ALA A 1 108 ? -3.639 -1.738 -7.366 1.00 89.44 108 ALA A CA 1
ATOM 811 C C . ALA A 1 108 ? -2.647 -0.761 -6.711 1.00 89.44 108 ALA A C 1
ATOM 813 O O . ALA A 1 108 ? -1.931 -0.039 -7.410 1.00 89.44 108 ALA A O 1
ATOM 814 N N . ALA A 1 109 ? -2.560 -0.748 -5.376 1.00 88.81 109 ALA A N 1
ATOM 815 C CA . ALA A 1 109 ? -1.547 0.019 -4.659 1.00 88.81 109 ALA A CA 1
ATOM 816 C C . ALA A 1 109 ? -0.132 -0.492 -4.974 1.00 88.81 109 ALA A C 1
ATOM 818 O O . ALA A 1 109 ? 0.750 0.301 -5.305 1.00 88.81 109 ALA A O 1
ATOM 819 N N . PHE A 1 110 ? 0.101 -1.805 -4.942 1.00 89.06 110 PHE A N 1
ATOM 820 C CA . PHE A 1 110 ? 1.404 -2.384 -5.277 1.00 89.06 110 PHE A CA 1
ATOM 821 C C . PHE A 1 110 ? 1.809 -2.082 -6.718 1.00 89.06 110 PHE A C 1
ATOM 823 O O . PHE A 1 110 ? 2.932 -1.631 -6.940 1.00 89.06 110 PHE A O 1
ATOM 830 N N . ASP A 1 111 ? 0.899 -2.229 -7.679 1.00 89.00 111 ASP A N 1
ATOM 831 C CA . ASP A 1 111 ? 1.139 -1.887 -9.083 1.00 89.00 111 ASP A CA 1
ATOM 832 C C . ASP A 1 111 ? 1.437 -0.397 -9.280 1.00 89.00 111 ASP A C 1
ATOM 834 O O . ASP A 1 111 ? 2.231 -0.038 -10.152 1.00 89.00 111 ASP A O 1
ATOM 838 N N . TYR A 1 112 ? 0.873 0.477 -8.441 1.00 87.25 112 TYR A N 1
ATOM 839 C CA . TYR A 1 112 ? 1.229 1.893 -8.425 1.00 87.25 112 TYR A CA 1
ATOM 840 C C . TYR A 1 112 ? 2.674 2.118 -7.957 1.00 87.25 112 TYR A C 1
ATOM 842 O O . TYR A 1 112 ? 3.410 2.868 -8.596 1.00 87.25 112 TYR A O 1
ATOM 850 N N . PHE A 1 113 ? 3.110 1.469 -6.871 1.00 85.62 113 PHE A N 1
ATOM 851 C CA . PHE A 1 113 ? 4.445 1.682 -6.292 1.00 85.62 113 PHE A CA 1
ATOM 852 C C . PHE A 1 113 ? 5.565 0.938 -7.026 1.00 85.62 113 PHE A C 1
ATOM 854 O O . PHE A 1 113 ? 6.691 1.437 -7.096 1.00 85.62 113 PHE A O 1
ATOM 861 N N . ARG A 1 114 ? 5.277 -0.219 -7.622 1.00 86.38 114 ARG A N 1
ATOM 862 C CA . ARG A 1 114 ? 6.252 -1.083 -8.300 1.00 86.38 114 ARG A CA 1
ATOM 863 C C . ARG A 1 114 ? 7.112 -0.368 -9.353 1.00 86.38 114 ARG A C 1
ATOM 865 O O . ARG A 1 114 ? 8.338 -0.436 -9.239 1.00 86.38 114 ARG A O 1
ATOM 872 N N . PRO A 1 115 ? 6.557 0.355 -10.350 1.00 85.19 115 PRO A N 1
ATOM 873 C CA . PRO A 1 115 ? 7.372 1.069 -11.334 1.00 85.19 115 PRO A CA 1
ATOM 874 C C . PRO A 1 115 ? 8.178 2.213 -10.707 1.00 85.19 115 PRO A C 1
ATOM 876 O O . PRO A 1 115 ? 9.235 2.577 -11.227 1.00 85.19 115 PRO A O 1
ATOM 879 N N . ILE A 1 116 ? 7.708 2.774 -9.589 1.00 82.44 116 ILE A N 1
ATOM 880 C CA . ILE A 1 116 ? 8.388 3.875 -8.910 1.00 82.44 116 ILE A CA 1
ATOM 881 C C . ILE A 1 116 ? 9.597 3.355 -8.124 1.00 82.44 116 ILE A C 1
ATOM 883 O O . ILE A 1 116 ? 10.673 3.942 -8.229 1.00 82.44 116 ILE A O 1
ATOM 887 N N . LEU A 1 117 ? 9.455 2.217 -7.436 1.00 78.94 117 LEU A N 1
ATOM 888 C CA . LEU A 1 117 ? 10.546 1.533 -6.732 1.00 78.94 117 LEU A CA 1
ATOM 889 C C . LEU A 1 117 ? 11.577 0.923 -7.702 1.00 78.94 117 LEU A C 1
ATOM 891 O O . LEU A 1 117 ? 12.775 0.946 -7.429 1.00 78.94 117 LEU A O 1
ATOM 895 N N . LEU A 1 118 ? 11.144 0.437 -8.872 1.00 80.31 118 LEU A N 1
ATOM 896 C CA . LEU A 1 118 ? 12.041 -0.065 -9.927 1.00 80.31 118 LEU A CA 1
ATOM 897 C C . LEU A 1 118 ? 12.800 1.050 -10.664 1.00 80.31 118 LEU A C 1
ATOM 899 O O . LEU A 1 118 ? 13.830 0.804 -11.304 1.00 80.31 118 LEU A O 1
ATOM 903 N N . SER A 1 119 ? 12.305 2.287 -10.611 1.00 77.31 119 SER A N 1
ATOM 904 C CA . SER A 1 119 ? 12.910 3.411 -11.316 1.00 77.31 119 SER A CA 1
ATOM 905 C C . SER A 1 119 ? 14.221 3.841 -10.646 1.00 77.31 119 SER A C 1
ATOM 907 O O . SER A 1 119 ? 14.240 4.698 -9.764 1.00 77.31 119 SER A O 1
ATOM 909 N N . LYS A 1 120 ? 15.357 3.364 -11.177 1.00 64.12 120 LYS A N 1
ATOM 910 C CA . LYS A 1 120 ? 16.726 3.760 -10.766 1.00 64.12 120 LYS A CA 1
ATOM 911 C C . LYS A 1 120 ? 16.978 5.277 -10.751 1.00 64.12 120 LYS A C 1
ATOM 913 O O . LYS A 1 120 ? 17.885 5.741 -10.068 1.00 64.12 120 LYS A O 1
ATOM 918 N N . ARG A 1 121 ? 16.190 6.059 -11.504 1.00 59.25 121 ARG A N 1
ATOM 919 C CA . ARG A 1 121 ? 16.259 7.533 -11.532 1.00 59.25 121 ARG A CA 1
ATOM 920 C C . ARG A 1 121 ? 15.651 8.203 -10.298 1.00 59.25 121 ARG A C 1
ATOM 922 O O . ARG A 1 121 ? 15.946 9.366 -10.049 1.00 59.25 121 ARG A O 1
ATOM 929 N N . ARG A 1 122 ? 14.797 7.502 -9.551 1.00 56.66 122 ARG A N 1
ATOM 930 C CA . ARG A 1 122 ? 14.138 8.001 -8.345 1.00 56.66 122 ARG A CA 1
ATOM 931 C C . ARG A 1 122 ? 14.655 7.198 -7.154 1.00 56.66 122 ARG A C 1
ATOM 933 O O . ARG A 1 122 ? 13.962 6.334 -6.649 1.00 56.66 122 ARG A O 1
ATOM 940 N N . GLN A 1 123 ? 15.847 7.530 -6.652 1.00 60.00 123 GLN A N 1
ATOM 941 C CA . GLN A 1 123 ? 16.310 7.097 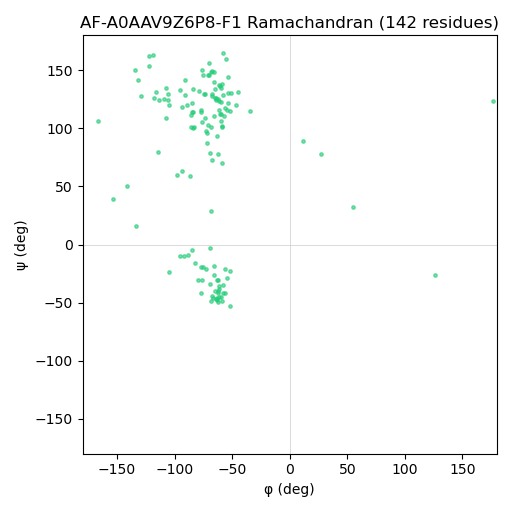-5.315 1.00 60.00 123 GLN A CA 1
ATOM 942 C C . GLN A 1 123 ? 15.497 7.761 -4.181 1.00 60.00 123 GLN A C 1
ATOM 944 O O . GLN A 1 123 ? 16.010 8.056 -3.104 1.00 60.00 123 GLN A O 1
ATOM 949 N N . LYS A 1 124 ? 14.236 8.101 -4.447 1.00 63.75 124 LYS A N 1
ATOM 950 C CA . LYS A 1 124 ? 13.372 8.774 -3.495 1.00 63.75 124 LYS A CA 1
ATOM 951 C C . LYS A 1 124 ? 12.772 7.678 -2.628 1.00 63.75 124 LYS A C 1
ATOM 953 O O . LYS A 1 124 ? 12.140 6.770 -3.157 1.00 63.75 124 LYS A O 1
ATOM 958 N N . LYS A 1 125 ? 12.998 7.759 -1.317 1.00 68.12 125 LYS A N 1
ATOM 959 C CA . LYS A 1 125 ? 12.275 6.930 -0.352 1.00 68.12 125 LYS A CA 1
ATOM 960 C C . LYS A 1 125 ? 10.794 7.261 -0.492 1.00 68.12 125 LYS A C 1
ATOM 962 O O . LYS A 1 125 ? 10.404 8.403 -0.247 1.00 68.12 125 LYS A O 1
ATOM 967 N N . ILE A 1 126 ? 10.022 6.302 -0.981 1.00 78.69 126 ILE A N 1
ATOM 968 C CA . ILE A 1 126 ? 8.578 6.424 -1.144 1.00 78.69 126 ILE A CA 1
ATOM 969 C C . ILE A 1 126 ? 7.953 5.589 -0.054 1.00 78.69 126 ILE A C 1
ATOM 971 O O . ILE A 1 126 ? 8.313 4.426 0.122 1.00 78.69 126 ILE A O 1
ATOM 975 N N . PHE A 1 127 ? 7.028 6.209 0.657 1.00 84.12 127 PHE A N 1
ATOM 976 C CA . PHE A 1 127 ? 6.254 5.551 1.686 1.00 84.12 127 PHE A CA 1
ATOM 977 C C . PHE A 1 127 ? 4.768 5.660 1.364 1.00 84.12 127 PHE A C 1
ATOM 979 O O . PHE A 1 127 ? 4.321 6.585 0.674 1.00 84.12 127 PHE A O 1
ATOM 986 N N . ILE A 1 128 ? 4.017 4.690 1.867 1.00 88.06 128 ILE A N 1
ATOM 987 C CA . ILE A 1 128 ? 2.562 4.665 1.846 1.00 88.06 128 ILE A CA 1
ATOM 988 C C . ILE A 1 128 ? 2.064 4.972 3.255 1.00 88.06 128 ILE A C 1
ATOM 990 O O . ILE A 1 128 ? 2.457 4.322 4.217 1.00 88.06 128 ILE A O 1
ATOM 994 N N . GLU A 1 129 ? 1.224 5.986 3.394 1.00 87.56 129 GLU A N 1
ATOM 995 C CA . GLU A 1 129 ? 0.581 6.329 4.658 1.00 87.56 129 GLU A CA 1
ATOM 996 C C . GLU A 1 129 ? -0.783 5.650 4.722 1.00 87.56 129 GLU A C 1
ATOM 998 O O . GLU A 1 129 ? -1.640 5.905 3.876 1.00 87.56 129 GLU A O 1
ATOM 1003 N N . ILE A 1 130 ? -0.968 4.775 5.707 1.00 87.19 130 ILE A N 1
ATOM 1004 C CA . ILE A 1 130 ? -2.238 4.119 5.998 1.00 87.19 130 ILE A CA 1
ATOM 1005 C C . ILE A 1 130 ? -3.079 5.049 6.862 1.00 87.19 130 ILE A C 1
ATOM 1007 O O . ILE A 1 130 ? -2.609 5.616 7.842 1.00 87.19 130 ILE A O 1
ATOM 1011 N N . ILE A 1 131 ? -4.345 5.202 6.507 1.00 82.88 131 ILE A N 1
ATOM 1012 C CA . ILE A 1 131 ? -5.292 6.067 7.197 1.00 82.88 131 ILE A CA 1
ATOM 1013 C C . ILE A 1 131 ? -6.531 5.239 7.494 1.00 82.88 131 ILE A C 1
ATOM 1015 O O . ILE A 1 131 ? -7.111 4.645 6.590 1.00 82.88 131 ILE A O 1
ATOM 1019 N N . ASN A 1 132 ? -6.974 5.222 8.747 1.00 80.19 132 ASN A N 1
ATOM 1020 C CA . ASN A 1 132 ? -8.277 4.659 9.070 1.00 80.19 132 ASN A CA 1
ATOM 1021 C C . ASN A 1 132 ? -9.380 5.660 8.674 1.00 80.19 132 ASN A C 1
ATOM 1023 O O . ASN A 1 132 ? -9.485 6.749 9.240 1.00 80.19 132 ASN A O 1
ATOM 1027 N N . LEU A 1 133 ? -10.193 5.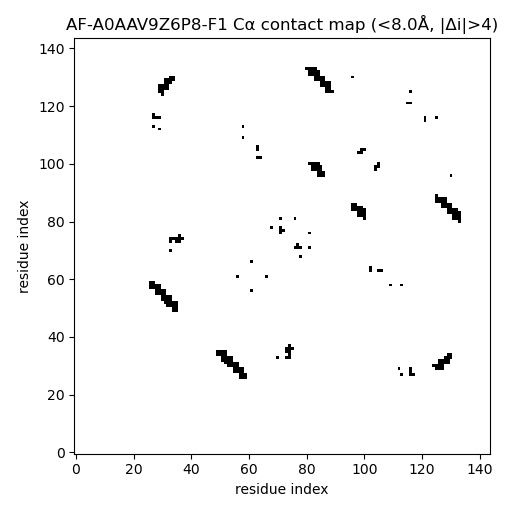291 7.684 1.00 76.88 133 LEU A N 1
ATOM 1028 C CA . LEU A 1 133 ? -11.341 6.061 7.198 1.00 76.88 133 LEU A CA 1
ATOM 1029 C C . LEU A 1 133 ? -12.545 5.953 8.139 1.00 76.88 133 LEU A C 1
ATOM 1031 O O . LEU A 1 133 ? -13.408 6.828 8.124 1.00 76.88 133 LEU A O 1
ATOM 1035 N N . VAL A 1 134 ? -12.577 4.931 8.997 1.00 68.75 134 VAL A N 1
ATOM 1036 C CA . VAL A 1 134 ? -13.525 4.806 10.112 1.00 68.75 134 VAL A CA 1
ATOM 1037 C C . VAL A 1 134 ? -12.950 5.539 11.315 1.00 68.75 134 VAL A C 1
ATOM 1039 O O . VAL A 1 134 ? -12.706 4.970 12.374 1.00 68.75 134 VAL A O 1
ATOM 1042 N N . SER A 1 135 ? -12.691 6.835 11.166 1.00 50.56 135 SER A N 1
ATOM 1043 C CA . SER A 1 135 ? -12.660 7.653 12.373 1.00 50.56 135 SER A CA 1
ATOM 1044 C C . SER A 1 135 ? -14.078 7.608 12.947 1.00 50.56 135 SER A C 1
ATOM 1046 O O . SER A 1 135 ? -15.009 7.912 12.190 1.00 50.56 135 SER A O 1
ATOM 1048 N N . PRO A 1 136 ? -14.289 7.228 14.226 1.00 46.84 136 PRO A N 1
ATOM 1049 C CA . PRO A 1 136 ? -15.569 7.465 14.865 1.00 46.84 136 PRO A CA 1
ATOM 1050 C C . PRO A 1 136 ? -15.812 8.951 14.689 1.00 46.84 136 PRO A C 1
ATOM 1052 O O . PRO A 1 136 ? -15.010 9.787 15.114 1.00 46.84 136 PRO A O 1
ATOM 1055 N N . SER A 1 137 ? -16.856 9.271 13.938 1.00 40.28 137 SER A N 1
ATOM 1056 C CA . SER A 1 137 ? -17.297 10.633 13.773 1.00 40.28 137 SER A CA 1
ATOM 1057 C C . SER A 1 137 ? -17.285 11.278 15.152 1.00 40.28 137 SER A C 1
ATOM 1059 O O . SER A 1 137 ? -17.808 10.725 16.124 1.00 40.28 137 SER A O 1
ATOM 1061 N N . LEU A 1 138 ? -16.688 12.462 15.236 1.00 46.16 138 LEU A N 1
ATOM 1062 C CA . LEU A 1 138 ? -17.069 13.458 16.220 1.00 46.16 138 LEU A CA 1
ATOM 1063 C C . LEU A 1 138 ? -18.555 13.778 15.985 1.00 46.16 138 LEU A C 1
ATOM 1065 O O . LEU A 1 138 ? -18.915 14.849 15.515 1.00 46.16 138 LEU A O 1
ATOM 1069 N N . SER A 1 139 ? -19.432 12.826 16.305 1.00 41.31 139 SER A N 1
ATOM 1070 C CA . SER A 1 139 ? -20.871 13.015 16.437 1.00 41.31 139 SER A CA 1
ATOM 1071 C C . SER A 1 139 ? -21.183 13.873 17.666 1.00 41.31 139 SER A C 1
ATOM 1073 O O . SER A 1 139 ? -22.336 14.210 17.906 1.00 41.31 139 SER A O 1
ATOM 1075 N N . VAL A 1 140 ? -20.171 14.269 18.444 1.00 44.84 140 VAL A N 1
ATOM 1076 C CA . VAL A 1 140 ? -20.307 15.174 19.585 1.00 44.84 140 VAL A CA 1
ATOM 1077 C C . VAL A 1 140 ? -19.928 16.595 19.170 1.00 44.84 140 VAL A C 1
ATOM 1079 O O . VAL A 1 140 ? -18.986 17.168 19.691 1.00 44.84 140 VAL A O 1
ATOM 1082 N N . LEU A 1 141 ? -20.639 17.152 18.193 1.00 45.94 141 LEU A N 1
ATOM 1083 C CA . LEU A 1 141 ? -20.845 18.602 18.056 1.00 45.94 141 LEU A CA 1
ATOM 1084 C C . LEU A 1 141 ? -22.161 18.868 17.302 1.00 45.94 141 LEU A C 1
ATOM 1086 O O . LEU A 1 141 ? -22.279 19.776 16.491 1.00 45.94 141 LEU A O 1
ATOM 1090 N N . SER A 1 142 ? -23.183 18.064 17.609 1.00 43.88 142 SER A N 1
ATOM 1091 C CA . SER A 1 142 ? -24.574 18.511 17.535 1.00 43.88 142 SER A CA 1
ATOM 1092 C C . SER A 1 142 ? -24.974 19.012 18.925 1.00 43.88 142 SER A C 1
ATOM 1094 O O . SER A 1 142 ? -25.815 18.413 19.591 1.00 43.88 142 SER A O 1
ATOM 1096 N N . CYS A 1 143 ? -24.321 20.074 19.401 1.00 39.03 143 CYS A N 1
ATOM 1097 C CA . CYS A 1 143 ? -24.897 20.871 20.479 1.00 39.03 143 CYS A CA 1
ATOM 1098 C C . CYS A 1 143 ? -25.841 21.877 19.826 1.00 39.03 143 CYS A C 1
ATOM 1100 O O . CYS A 1 143 ? -25.410 22.701 19.019 1.00 39.03 143 CYS A O 1
ATOM 1102 N N . GLN A 1 144 ? -27.121 21.686 20.139 1.00 44.00 144 GLN A N 1
ATOM 1103 C CA . GLN A 1 144 ? -28.226 22.614 19.916 1.00 44.00 144 GLN A CA 1
ATOM 1104 C C . GLN A 1 144 ? -27.918 24.021 20.433 1.00 44.00 144 GLN A C 1
ATOM 1106 O O . GLN A 1 144 ? -27.152 24.127 21.419 1.00 44.00 144 GLN A O 1
#

Organism: NCBI:txid2862362

Foldseek 3Di:
DDDDDDDDDDDPPPDPPDDDPPPPPPQLWAWEFAQAAPPPPPDDDDCPRDGTDTDTDRLVPDQLVNVVVVNCVRNVHPPPLFFKFKDKPPDDPPDDTHTSNDSVSSVVVSVVCVVVSVPPVPPDRMHMYMDGPPPPPCPVPPPD

Radius of gyration: 27.02 Å; Cα contacts (8 Å, |Δi|>4): 149; chains: 1; bounding box: 112×45×42 Å

Mean predicted aligned error: 14.57 Å

pLDDT: mean 70.83, std 15.69, range [39.03, 89.44]

Secondary structure (DSSP, 8-state):
--PPPP-PPP-------PPPPP------EEEEEEPPP-----S-S----PPPEEEEEETTS--HHHHHHHHHHHHT--TTT--EEEEETTS-TTSPPEE-SSHHHHHHHHHHHHHHHH-TT-----EEEEEES------TT---

Nearest PDB structures (foldseek):
  1q1o-assembly1_A  TM=6.650E-01  e=2.835E-02  Saccharomyces cerevisiae
  7z74-assembly1_A  TM=4.295E-01  e=8.278E-01  Mus musculus
  7jtk-assembly1_k  TM=2.863E-01  e=1.222E+00  Chlamydomonas reinhardtii
  6xf2-assembly2_D  TM=3.506E-01  e=1.803E+00  Homo sapiens

Solvent-accessible surface area (backbone atoms only — not comparable to full-atom values): 9350 Å² total; per-residue (Å²): 140,80,88,76,88,81,84,76,79,84,81,80,77,81,71,79,79,69,85,71,80,77,84,68,73,88,70,49,69,38,38,34,33,36,54,49,54,80,75,84,72,76,89,72,98,70,91,75,78,71,70,56,43,76,44,83,39,44,69,83,80,53,56,53,66,57,52,50,51,54,50,34,64,58,38,73,46,63,94,84,72,64,42,32,19,36,38,52,73,85,53,57,95,84,55,79,63,42,67,46,75,48,58,65,36,42,4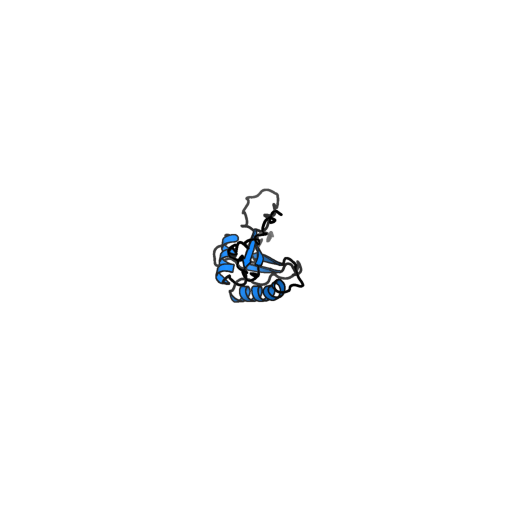9,52,50,45,64,61,46,48,64,51,71,66,32,83,89,48,87,63,90,60,38,38,40,47,40,71,70,62,56,80,70,79,72,85,73,78,74,130

Sequence (144 aa):
MAPGPGYAPPQYISQPRGPIPSSQPPSLQLDVHVPGPAVQETATTQATAVPPTVLEISIDNIAPEDFLARICARMEIPDGDAQLGWKSSDDLKRDLPKRLSTEDDVRAAFDYFRPILLSKRRQKKIFIEIINLVSPSLSVLSCQ